Protein AF-A0A480AD46-F1 (afdb_monomer_lite)

Foldseek 3Di:
DPDVVVVVVVPPDVVVVVVVVVVVVVVVVVVVVVVCCVQQPQDDDDDDDDPLVVQLSVLVSVLVSVLVVLVVCCVVVVDPPVVSVVVNVVSVVVSVVSCVVSVPD

Secondary structure (DSSP, 8-state):
--SHHHHHHTT--HHHHHHHHHHHHHHHHHHHHHHHHHHSPPPPP-S---HHHHHHHHHHHHHHHHHHHHHHHHHTTSS-HHHHHHHHHHHHHHHHHHHHHTT--

Structure (mmCIF, N/CA/C/O backbone):
data_AF-A0A480AD46-F1
#
_entry.id   AF-A0A480AD46-F1
#
loop_
_atom_site.group_PDB
_atom_site.id
_atom_site.type_symbol
_atom_site.label_atom_id
_atom_site.label_alt_id
_atom_site.label_comp_id
_atom_site.label_asym_id
_atom_site.label_entity_id
_atom_site.label_seq_id
_atom_site.pdbx_PDB_ins_code
_atom_site.Cartn_x
_atom_site.Cartn_y
_atom_site.Cartn_z
_atom_site.occupancy
_atom_site.B_iso_or_equiv
_atom_site.auth_seq_id
_atom_site.auth_comp_id
_atom_site.auth_asym_id
_atom_site.auth_atom_id
_atom_site.pdbx_PDB_model_num
ATOM 1 N N . MET A 1 1 ? -30.447 -54.993 10.454 1.00 52.81 1 MET A N 1
ATOM 2 C CA . MET A 1 1 ? -30.202 -53.568 10.136 1.00 52.81 1 MET A CA 1
ATOM 3 C C . MET A 1 1 ? -29.270 -52.882 11.157 1.00 52.81 1 MET A C 1
ATOM 5 O O . MET A 1 1 ? -29.550 -51.753 11.525 1.00 52.81 1 MET A O 1
ATOM 9 N N . SER A 1 2 ? -28.161 -53.485 11.639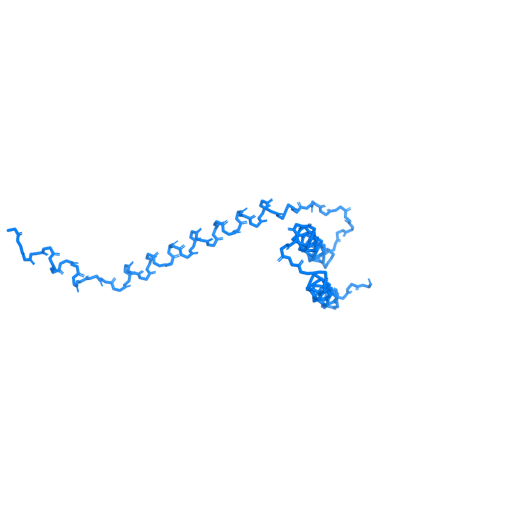 1.00 56.81 2 SER A N 1
ATOM 10 C CA . SER A 1 2 ? -27.334 -52.774 12.652 1.00 56.81 2 SER A CA 1
ATOM 11 C C . SER A 1 2 ? -25.848 -53.152 12.816 1.00 56.81 2 SER A C 1
ATOM 13 O O . SER A 1 2 ? -25.285 -52.862 13.863 1.00 56.81 2 SER A O 1
ATOM 15 N N . SER A 1 3 ? -25.161 -53.762 11.844 1.00 48.50 3 SER A N 1
ATOM 16 C CA . SER A 1 3 ? -23.716 -54.046 12.036 1.00 48.50 3 SER A CA 1
ATOM 17 C C . SER A 1 3 ? -22.820 -53.662 10.854 1.00 48.50 3 SER A C 1
ATOM 19 O O . SER A 1 3 ? -21.683 -53.252 11.062 1.00 48.50 3 SER A O 1
ATOM 21 N N . LEU A 1 4 ? -23.345 -53.648 9.624 1.00 44.50 4 LEU A N 1
ATOM 22 C CA . LEU A 1 4 ? -22.542 -53.327 8.436 1.00 44.50 4 LEU A CA 1
ATOM 23 C C . LEU A 1 4 ? -22.298 -51.822 8.235 1.00 44.50 4 LEU A C 1
ATOM 25 O O . LEU A 1 4 ? -21.228 -51.442 7.774 1.00 44.50 4 LEU A O 1
A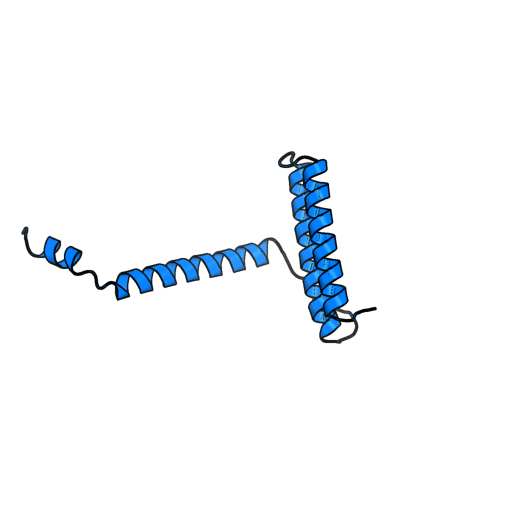TOM 29 N N . TYR A 1 5 ? -23.235 -50.953 8.632 1.00 51.59 5 TYR A N 1
ATOM 30 C CA . TYR A 1 5 ? -23.054 -49.502 8.478 1.00 51.59 5 TYR A CA 1
ATOM 31 C C . TYR A 1 5 ? -21.979 -48.937 9.409 1.00 51.59 5 TYR A C 1
ATOM 33 O O . TYR A 1 5 ? -21.285 -48.010 9.020 1.00 51.59 5 TYR A O 1
ATOM 41 N N . LEU A 1 6 ? -21.784 -49.514 10.600 1.00 45.12 6 LEU A N 1
ATOM 42 C CA . LEU A 1 6 ? -20.730 -49.057 11.509 1.00 45.12 6 LEU A CA 1
ATOM 43 C C . LEU A 1 6 ? -19.331 -49.455 10.998 1.00 45.12 6 LEU A C 1
ATOM 45 O O . LEU A 1 6 ? -18.400 -48.667 11.119 1.00 45.12 6 LEU A O 1
ATOM 49 N N . TYR A 1 7 ? -19.206 -50.617 10.340 1.00 44.09 7 TYR A N 1
ATOM 50 C CA . TYR A 1 7 ? -17.940 -51.099 9.764 1.00 44.09 7 TYR A CA 1
ATOM 51 C C . TYR A 1 7 ? -17.485 -50.288 8.536 1.00 44.09 7 TYR A C 1
ATOM 53 O O . TYR A 1 7 ? -16.289 -50.127 8.291 1.00 44.09 7 TYR A O 1
ATOM 61 N N . LEU A 1 8 ? -18.435 -49.722 7.779 1.00 43.53 8 LEU A N 1
ATOM 62 C CA . LEU A 1 8 ? -18.129 -48.819 6.662 1.00 43.53 8 LEU A CA 1
ATOM 63 C C . LEU A 1 8 ? -17.571 -47.466 7.134 1.00 43.53 8 LEU A C 1
ATOM 65 O O . LEU A 1 8 ? -16.805 -46.846 6.403 1.00 43.53 8 LEU A O 1
ATOM 69 N N . ILE A 1 9 ? -17.896 -47.030 8.357 1.00 50.91 9 ILE A N 1
ATOM 70 C CA . ILE A 1 9 ? -17.410 -45.756 8.915 1.00 50.91 9 ILE A CA 1
ATOM 71 C C . ILE A 1 9 ? -16.052 -45.947 9.613 1.00 50.91 9 ILE A C 1
ATOM 73 O O . ILE A 1 9 ? -15.241 -45.029 9.632 1.00 50.91 9 ILE A O 1
ATOM 77 N N . THR A 1 10 ? -15.741 -47.145 10.128 1.00 48.72 10 THR A N 1
ATOM 78 C CA . THR A 1 10 ? -14.422 -47.441 10.728 1.00 48.72 10 THR A CA 1
ATOM 79 C C . THR A 1 10 ? -13.324 -47.738 9.703 1.00 48.72 10 THR A C 1
ATOM 81 O O . THR A 1 10 ? -12.162 -47.858 10.079 1.00 48.72 10 THR A O 1
ATOM 84 N N . THR A 1 11 ? -13.678 -47.855 8.420 1.00 48.94 11 THR A N 1
ATOM 85 C CA . THR A 1 11 ? -12.750 -48.164 7.318 1.00 48.94 11 THR A CA 1
ATOM 86 C C . THR A 1 11 ? -12.618 -46.979 6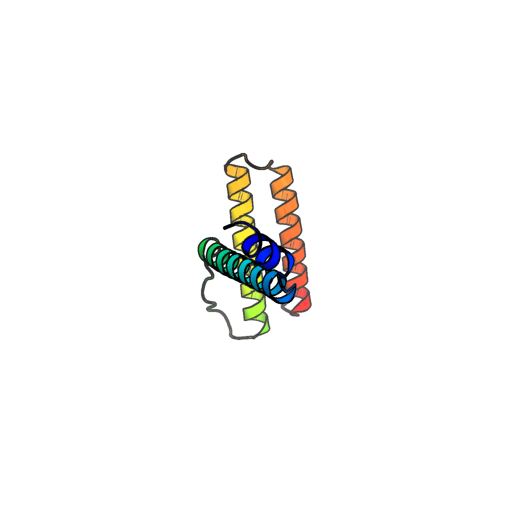.354 1.00 48.94 11 THR A C 1
ATOM 88 O O . THR A 1 11 ? -12.463 -47.160 5.148 1.00 48.94 11 THR A O 1
ATOM 91 N N . THR A 1 12 ? -12.727 -45.743 6.849 1.00 57.41 12 THR A N 1
ATOM 92 C CA . THR A 1 12 ? -12.434 -44.559 6.035 1.00 57.41 12 THR A CA 1
ATOM 93 C C . THR A 1 12 ? -10.949 -44.543 5.708 1.00 57.41 12 THR A C 1
ATOM 95 O O . THR A 1 12 ? -10.116 -44.232 6.558 1.00 57.41 12 THR A O 1
ATOM 98 N N . ASP A 1 13 ? -10.630 -44.913 4.470 1.00 63.75 13 ASP A N 1
ATOM 99 C CA . ASP A 1 13 ? -9.314 -44.748 3.869 1.00 63.75 13 ASP A CA 1
ATOM 100 C C . ASP A 1 13 ? -8.838 -43.310 4.120 1.00 63.75 13 ASP A C 1
ATOM 102 O O . ASP A 1 13 ? -9.474 -42.347 3.679 1.00 63.75 13 ASP A O 1
ATOM 106 N N . ASN A 1 14 ? -7.730 -43.154 4.851 1.00 60.78 14 ASN A N 1
ATOM 107 C CA . ASN A 1 14 ? -7.137 -41.849 5.145 1.00 60.78 14 ASN A CA 1
ATOM 108 C C . ASN A 1 14 ? -6.910 -41.028 3.865 1.00 60.78 14 ASN A C 1
ATOM 110 O O . ASN A 1 14 ? -6.944 -39.803 3.917 1.00 60.78 14 ASN A O 1
ATOM 114 N N . ARG A 1 15 ? -6.759 -41.671 2.697 1.00 63.03 15 ARG A N 1
ATOM 115 C CA . ARG A 1 15 ? -6.678 -40.985 1.399 1.00 63.03 15 ARG A CA 1
ATOM 116 C C . ARG A 1 15 ? -7.956 -40.230 1.029 1.00 63.03 15 ARG A C 1
ATOM 118 O O . ARG A 1 15 ? -7.860 -39.150 0.453 1.00 63.03 15 ARG A O 1
ATOM 125 N N . ILE A 1 16 ? -9.138 -40.743 1.372 1.00 61.94 16 ILE A N 1
ATOM 126 C CA . ILE A 1 16 ? -10.422 -40.066 1.117 1.00 61.94 16 ILE A CA 1
ATOM 127 C C . ILE A 1 16 ? -10.573 -38.843 2.033 1.00 61.94 16 ILE A C 1
ATOM 129 O O . ILE A 1 16 ? -11.045 -37.795 1.603 1.00 61.94 16 ILE A O 1
ATOM 133 N N . LEU A 1 17 ? -10.130 -38.931 3.289 1.00 63.62 17 LEU A N 1
ATOM 134 C CA . LEU A 1 17 ? -10.149 -37.787 4.210 1.00 63.62 17 LEU A CA 1
ATOM 135 C C . LEU A 1 17 ? -9.168 -36.690 3.770 1.00 63.62 17 LEU A C 1
ATOM 137 O O . LEU A 1 17 ? -9.547 -35.521 3.721 1.00 63.62 17 LEU A O 1
ATOM 141 N N . ILE A 1 18 ? -7.950 -37.072 3.371 1.00 67.88 18 ILE A N 1
ATOM 142 C CA . ILE A 1 18 ? -6.923 -36.140 2.881 1.00 67.88 18 ILE A CA 1
ATOM 143 C C . ILE A 1 18 ? -7.377 -35.456 1.584 1.00 67.88 18 ILE A C 1
ATOM 145 O O . ILE A 1 18 ? -7.271 -34.240 1.463 1.00 67.88 18 ILE A O 1
ATOM 149 N N . THR A 1 19 ? -7.940 -36.200 0.628 1.00 72.94 19 THR A N 1
ATOM 150 C CA . THR A 1 19 ? -8.430 -35.617 -0.636 1.00 72.94 19 THR A CA 1
ATOM 151 C C . THR A 1 19 ? -9.593 -34.654 -0.423 1.00 72.94 19 THR A C 1
ATOM 153 O O . THR A 1 19 ? -9.594 -33.581 -1.022 1.00 72.94 19 THR A O 1
ATOM 156 N N . ASN A 1 20 ? -10.541 -34.971 0.465 1.00 74.81 20 ASN A N 1
ATOM 157 C CA . ASN A 1 20 ? -11.610 -34.037 0.823 1.00 74.81 20 ASN A CA 1
ATOM 158 C C . ASN A 1 20 ? -11.062 -32.772 1.500 1.00 74.81 20 ASN A C 1
ATOM 160 O O . ASN A 1 20 ? -11.487 -31.676 1.147 1.00 74.81 20 ASN A O 1
ATOM 164 N N . GLN A 1 21 ? -10.078 -32.896 2.400 1.00 71.94 21 GLN A N 1
ATOM 165 C CA . GLN A 1 21 ? -9.413 -31.731 2.995 1.00 71.94 21 GLN A CA 1
ATOM 166 C C . GLN A 1 21 ? -8.703 -30.869 1.945 1.00 71.94 21 GLN A C 1
ATOM 168 O O . GLN A 1 21 ? -8.836 -29.648 1.974 1.00 71.94 21 GLN A O 1
ATOM 173 N N . GLU A 1 22 ? -7.989 -31.466 0.988 1.00 77.19 22 GLU A N 1
ATOM 174 C CA . GLU A 1 22 ? -7.362 -30.702 -0.094 1.00 77.19 22 GLU A CA 1
ATOM 175 C C . GLU A 1 22 ? -8.381 -30.031 -1.022 1.00 77.19 22 GLU A C 1
ATOM 177 O O . GLU A 1 22 ? -8.130 -28.930 -1.507 1.00 77.19 22 GLU A O 1
ATOM 182 N N . ILE A 1 23 ? -9.518 -30.677 -1.294 1.00 79.62 23 ILE A N 1
ATOM 183 C CA . ILE A 1 23 ? -10.606 -30.084 -2.084 1.00 79.62 23 ILE A CA 1
ATOM 184 C C . ILE A 1 23 ? -11.195 -28.880 -1.345 1.00 79.62 23 ILE A C 1
ATOM 186 O O . ILE A 1 23 ? -11.353 -27.827 -1.957 1.00 79.62 23 ILE A O 1
ATOM 190 N N . THR A 1 24 ? -11.450 -28.992 -0.039 1.00 84.94 24 THR A N 1
ATOM 191 C CA . THR A 1 24 ? -11.929 -27.868 0.779 1.00 84.94 24 THR A CA 1
ATOM 192 C C . THR A 1 24 ? -10.918 -26.721 0.810 1.00 84.94 24 THR A C 1
ATOM 194 O O . THR A 1 24 ? -11.301 -25.579 0.578 1.00 84.94 24 THR A O 1
ATOM 197 N N . MET A 1 25 ? -9.626 -27.010 1.009 1.00 81.94 25 MET A N 1
ATOM 198 C CA . MET A 1 25 ? -8.574 -25.983 0.982 1.00 81.94 25 MET A CA 1
ATOM 199 C C . MET A 1 25 ? -8.451 -25.308 -0.390 1.00 81.94 25 MET A C 1
ATOM 201 O O . MET A 1 25 ? -8.235 -24.100 -0.456 1.00 81.94 25 MET A O 1
ATOM 205 N N . ARG A 1 26 ? -8.611 -26.059 -1.490 1.00 85.38 26 ARG A N 1
ATOM 206 C CA . ARG A 1 26 ? -8.650 -25.493 -2.849 1.00 85.38 26 ARG A CA 1
ATOM 207 C C . ARG A 1 26 ? -9.853 -24.571 -3.041 1.00 85.38 26 ARG A C 1
ATOM 209 O O . ARG A 1 26 ? -9.669 -23.445 -3.478 1.00 85.38 26 ARG A O 1
ATOM 216 N N . GLN A 1 27 ? -11.050 -24.996 -2.639 1.00 81.38 27 GLN A N 1
ATOM 217 C CA . GLN A 1 27 ? -12.254 -24.163 -2.732 1.00 81.38 27 GLN A CA 1
ATOM 218 C C . GLN A 1 27 ? -12.151 -22.879 -1.900 1.00 81.38 27 GLN A C 1
ATOM 220 O O . GLN A 1 27 ? -12.579 -21.820 -2.351 1.00 81.38 27 GLN A O 1
ATOM 225 N N . GLU A 1 28 ? -11.573 -22.952 -0.699 1.00 86.12 28 GLU A N 1
ATOM 226 C CA . GLU A 1 28 ? -11.321 -21.771 0.130 1.00 86.12 28 GLU A CA 1
ATOM 227 C C . GLU A 1 28 ? -10.294 -20.840 -0.527 1.00 86.12 28 GLU A C 1
ATOM 229 O O . GLU A 1 28 ? -10.528 -19.640 -0.613 1.00 86.12 28 GLU A O 1
ATOM 234 N N . SER A 1 29 ? -9.200 -21.386 -1.062 1.00 87.00 29 SER A N 1
ATOM 235 C CA . SER A 1 29 ? -8.204 -20.643 -1.847 1.00 87.00 29 SER A CA 1
ATOM 236 C C . SER A 1 29 ? -8.835 -19.897 -3.025 1.00 87.00 29 SER A C 1
ATOM 238 O O . SER A 1 29 ? -8.586 -18.705 -3.203 1.00 87.00 29 SER A O 1
ATOM 240 N N . ASP A 1 30 ? -9.661 -20.587 -3.810 1.00 85.88 30 ASP A N 1
ATOM 241 C CA . ASP A 1 30 ? -10.304 -20.022 -4.996 1.00 85.88 30 ASP A CA 1
ATOM 242 C C . ASP A 1 30 ? -11.264 -18.893 -4.601 1.00 85.88 30 ASP A C 1
ATOM 244 O O . ASP A 1 30 ? -11.194 -17.793 -5.151 1.00 85.88 30 ASP A O 1
ATOM 248 N N . LEU A 1 31 ? -12.077 -19.113 -3.563 1.00 85.19 31 LEU A N 1
ATOM 249 C CA . LEU A 1 31 ? -12.962 -18.088 -3.012 1.00 85.19 31 LEU A CA 1
ATOM 250 C C . LEU A 1 31 ? -12.179 -16.873 -2.493 1.00 85.19 31 LEU A C 1
ATOM 252 O O . LEU A 1 31 ? -12.569 -15.730 -2.728 1.00 85.19 31 LEU A O 1
ATOM 256 N N . LEU A 1 32 ? -11.069 -17.097 -1.788 1.00 79.94 32 LEU A N 1
ATOM 257 C CA . LEU A 1 32 ? -10.214 -16.016 -1.300 1.00 79.94 32 LEU A CA 1
ATOM 258 C C . LEU A 1 32 ? -9.590 -15.232 -2.460 1.00 79.94 32 LEU A C 1
ATOM 260 O O . LEU A 1 32 ? -9.481 -14.010 -2.365 1.00 79.94 32 LEU A O 1
ATOM 264 N N . SER A 1 33 ? -9.228 -15.900 -3.560 1.00 81.38 33 SER A N 1
ATOM 265 C CA . SER A 1 33 ? -8.756 -15.239 -4.779 1.00 81.38 33 SER A CA 1
ATOM 266 C C . SER A 1 33 ? -9.840 -14.353 -5.392 1.00 81.38 33 SER A C 1
ATOM 268 O O . SER A 1 33 ? -9.574 -13.189 -5.684 1.00 81.38 33 SER A O 1
ATOM 270 N N . GLU A 1 34 ? -11.068 -14.858 -5.530 1.00 84.38 34 GLU A N 1
ATOM 271 C CA . GLU A 1 34 ? -12.196 -14.089 -6.072 1.00 84.38 34 GLU A CA 1
ATOM 272 C C . GLU A 1 34 ? -12.527 -12.864 -5.212 1.00 84.38 34 GLU A C 1
ATOM 274 O O . GLU A 1 34 ? -12.726 -11.763 -5.729 1.00 84.38 34 GLU A O 1
ATOM 279 N N . ILE A 1 35 ? -12.542 -13.029 -3.887 1.00 82.69 35 ILE A N 1
ATOM 280 C CA . ILE A 1 35 ? -12.776 -11.927 -2.950 1.00 82.69 35 ILE A CA 1
ATOM 281 C C . ILE A 1 35 ? -11.659 -10.890 -3.060 1.00 82.69 35 ILE A C 1
ATOM 283 O O . ILE A 1 35 ? -11.939 -9.691 -3.082 1.00 82.69 35 ILE A O 1
ATOM 287 N N . CYS A 1 36 ? -10.403 -11.328 -3.141 1.00 77.56 36 CYS A N 1
ATOM 288 C CA . CYS A 1 36 ? -9.276 -10.428 -3.344 1.00 77.56 36 CYS A CA 1
ATOM 289 C C . CYS A 1 36 ? -9.428 -9.643 -4.647 1.00 77.56 36 CYS A C 1
ATOM 291 O O . CYS A 1 36 ? -9.333 -8.423 -4.614 1.00 77.56 36 CYS A O 1
ATOM 293 N N . ASP A 1 37 ? -9.721 -10.296 -5.769 1.00 80.69 37 ASP A N 1
ATOM 294 C CA . ASP A 1 37 ? -9.871 -9.610 -7.055 1.00 80.69 37 ASP A CA 1
ATO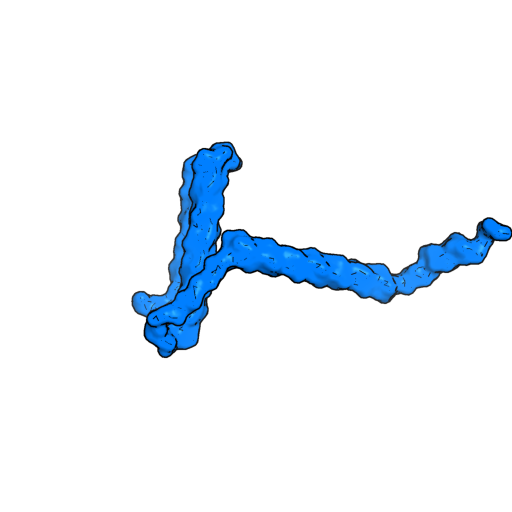M 295 C C . ASP A 1 37 ? -11.061 -8.634 -7.066 1.00 80.69 37 ASP A C 1
ATOM 297 O O . ASP A 1 37 ? -10.975 -7.562 -7.669 1.00 80.69 37 ASP A O 1
ATOM 301 N N . PHE A 1 38 ? -12.140 -8.947 -6.340 1.00 82.06 38 PHE A N 1
ATOM 302 C CA . PHE A 1 38 ? -13.277 -8.043 -6.153 1.00 82.06 38 PHE A CA 1
ATOM 303 C C . PHE A 1 38 ? -12.934 -6.820 -5.289 1.00 82.06 38 PHE A C 1
ATOM 305 O O . PHE A 1 38 ? -13.261 -5.688 -5.648 1.00 82.06 38 PHE A O 1
ATOM 312 N N . LEU A 1 39 ? -12.285 -7.030 -4.141 1.00 76.12 39 LEU A N 1
ATOM 313 C CA . LEU A 1 39 ? -11.941 -5.956 -3.202 1.00 76.12 39 LEU A CA 1
ATOM 314 C C . LEU A 1 39 ? -10.768 -5.099 -3.693 1.00 76.12 39 LEU A C 1
ATOM 316 O O . LEU A 1 39 ? -10.633 -3.941 -3.291 1.00 76.12 39 LEU A O 1
ATOM 320 N N . TYR A 1 40 ? -9.929 -5.661 -4.559 1.00 79.50 40 TYR A N 1
ATOM 321 C CA . TYR A 1 40 ? -8.673 -5.085 -5.014 1.00 79.50 40 TYR A CA 1
ATOM 322 C C . TYR A 1 40 ? -8.598 -5.053 -6.548 1.00 79.50 40 TYR A C 1
ATOM 324 O O . TYR A 1 40 ? -7.727 -5.698 -7.147 1.00 79.50 40 TYR A O 1
ATOM 332 N N . PRO A 1 41 ? -9.459 -4.254 -7.211 1.00 83.00 41 PRO A N 1
ATOM 333 C CA . PRO A 1 41 ? -9.448 -4.148 -8.662 1.00 83.00 41 PRO A CA 1
ATOM 334 C C . PRO A 1 41 ? -8.100 -3.605 -9.144 1.00 83.00 41 PRO A C 1
ATOM 336 O O . PRO A 1 41 ? -7.645 -2.544 -8.703 1.00 83.00 41 PRO A O 1
ATOM 339 N N . ARG A 1 42 ? -7.454 -4.347 -10.047 1.00 83.38 42 ARG A N 1
ATOM 340 C CA . ARG A 1 42 ? -6.164 -3.973 -10.636 1.00 83.38 42 ARG A CA 1
ATOM 341 C C . ARG A 1 42 ? -6.390 -3.189 -11.918 1.00 83.38 42 ARG A C 1
ATOM 343 O O . ARG A 1 42 ? -7.131 -3.613 -12.802 1.00 83.38 42 ARG A O 1
ATOM 350 N N . SER A 1 43 ? -5.711 -2.059 -12.033 1.00 88.12 43 SER A N 1
ATOM 351 C CA . SER A 1 43 ? -5.722 -1.241 -13.241 1.00 88.12 43 SER A CA 1
ATOM 352 C C . SER A 1 43 ? -4.664 -1.734 -14.220 1.00 88.12 43 SER A C 1
ATOM 354 O O . SER A 1 43 ? -3.553 -2.100 -13.826 1.00 88.12 43 SER A O 1
ATOM 356 N N . SER A 1 44 ? -4.972 -1.689 -15.515 1.00 91.75 44 SER A N 1
ATOM 357 C CA . SER A 1 44 ? -3.971 -1.939 -16.553 1.00 91.75 44 SER A CA 1
ATOM 358 C C . SER A 1 44 ? -2.807 -0.950 -16.438 1.00 91.75 44 SER A C 1
ATOM 360 O O . SER A 1 44 ? -2.992 0.221 -16.100 1.00 91.75 44 SER A O 1
ATOM 362 N N . TYR A 1 45 ? -1.596 -1.427 -16.721 1.00 93.44 45 TYR A N 1
ATOM 363 C CA . TYR A 1 45 ? -0.401 -0.592 -16.748 1.00 93.44 45 TYR A CA 1
ATOM 364 C C . TYR A 1 45 ? -0.230 0.050 -18.127 1.00 93.44 45 TYR A C 1
ATOM 366 O O . TYR A 1 45 ? -0.189 -0.653 -19.133 1.00 93.44 45 TYR A O 1
ATOM 374 N N . TYR A 1 46 ? -0.092 1.376 -18.159 1.00 92.44 46 TYR A N 1
ATOM 375 C CA . TYR A 1 46 ? 0.047 2.165 -19.392 1.00 92.44 46 TYR A CA 1
ATOM 376 C C . TYR A 1 46 ? 1.417 2.851 -19.526 1.00 92.44 46 TYR A C 1
ATOM 378 O O . TYR A 1 46 ? 1.594 3.724 -20.373 1.00 92.44 46 TYR A O 1
ATOM 386 N N . GLY A 1 47 ? 2.377 2.510 -18.662 1.00 91.81 47 GLY A N 1
ATOM 387 C CA . GLY A 1 47 ? 3.726 3.073 -18.711 1.00 91.81 47 GLY A CA 1
ATOM 388 C C . GLY A 1 47 ? 4.646 2.341 -19.689 1.00 91.81 47 GLY A C 1
ATOM 389 O O . GLY A 1 47 ? 4.232 1.454 -20.437 1.00 91.81 47 GLY A O 1
ATOM 390 N N . GLN A 1 48 ? 5.927 2.707 -19.670 1.00 92.62 48 GLN A N 1
ATOM 391 C CA . GLN A 1 48 ? 6.940 2.059 -20.500 1.00 92.62 48 GLN A CA 1
ATOM 392 C C . GLN A 1 48 ? 7.030 0.563 -20.181 1.00 92.62 48 GLN A C 1
ATOM 394 O O . GLN A 1 48 ? 7.208 0.176 -19.028 1.00 92.62 48 GLN A O 1
ATOM 399 N N . PHE A 1 49 ? 6.982 -0.283 -21.210 1.00 92.69 49 PHE A N 1
ATOM 400 C CA . PHE A 1 49 ? 7.138 -1.718 -21.019 1.00 92.69 49 PHE A CA 1
ATOM 401 C C . PHE A 1 49 ? 8.571 -2.063 -20.595 1.00 92.69 49 PHE A C 1
ATOM 403 O O . PHE A 1 49 ? 9.509 -1.980 -21.390 1.00 92.69 49 PHE A O 1
ATOM 410 N N . LYS A 1 50 ? 8.710 -2.470 -19.332 1.00 95.00 50 LYS A N 1
ATOM 411 C CA . LYS A 1 50 ? 9.850 -3.197 -18.772 1.00 95.00 50 LYS A CA 1
ATOM 412 C C . LYS A 1 50 ? 9.315 -4.211 -17.755 1.00 95.00 50 LYS A C 1
ATOM 414 O O . LYS A 1 50 ? 8.394 -3.851 -17.011 1.00 95.00 50 LYS A O 1
ATOM 419 N N . PRO A 1 51 ? 9.842 -5.446 -17.696 1.00 94.38 51 PRO A N 1
ATOM 420 C CA . PRO A 1 51 ? 9.381 -6.448 -16.734 1.00 94.38 51 PRO A CA 1
ATOM 421 C C . PRO A 1 51 ? 9.385 -5.931 -15.290 1.00 94.38 51 PRO A C 1
ATOM 423 O O . PRO A 1 51 ? 8.402 -6.092 -14.570 1.00 94.38 51 PRO A O 1
ATOM 426 N N . GLU A 1 52 ? 10.438 -5.217 -14.896 1.00 95.81 52 GLU A N 1
ATOM 427 C CA . GLU A 1 52 ? 10.606 -4.660 -13.553 1.00 95.81 52 GLU A CA 1
ATOM 428 C C . GLU A 1 52 ? 9.516 -3.629 -13.252 1.00 95.81 52 GLU A C 1
ATOM 430 O O . GLU A 1 52 ? 8.955 -3.610 -12.158 1.00 95.81 52 GLU A O 1
ATOM 435 N N . TYR A 1 53 ? 9.148 -2.806 -14.239 1.00 95.75 53 TYR A N 1
ATOM 436 C CA . TYR A 1 53 ? 8.104 -1.792 -14.082 1.00 95.75 53 TYR A CA 1
ATOM 437 C C . TYR A 1 53 ? 6.715 -2.409 -13.959 1.00 95.75 53 TYR A C 1
ATOM 439 O O . TYR A 1 53 ? 5.903 -1.912 -13.182 1.00 95.75 53 TYR A O 1
ATOM 447 N N . LEU A 1 54 ? 6.441 -3.505 -14.671 1.00 94.69 54 LEU A N 1
ATOM 448 C CA . LEU A 1 54 ? 5.182 -4.239 -14.532 1.00 94.69 54 LEU A CA 1
ATOM 449 C C . LEU A 1 54 ? 5.049 -4.860 -13.142 1.00 94.69 54 LEU A C 1
ATOM 451 O O . LEU A 1 54 ? 4.014 -4.701 -12.492 1.00 94.69 54 LEU A O 1
ATOM 455 N N . VAL A 1 55 ? 6.111 -5.518 -12.669 1.00 94.94 55 VAL A N 1
ATOM 456 C CA . VAL A 1 55 ? 6.144 -6.123 -11.332 1.00 94.94 55 VAL A CA 1
ATOM 457 C C . VAL A 1 55 ? 6.041 -5.042 -10.256 1.00 94.94 55 VAL A C 1
ATOM 459 O O . VAL A 1 55 ? 5.267 -5.172 -9.309 1.00 94.94 55 VAL A O 1
ATOM 462 N N . PHE A 1 56 ? 6.761 -3.931 -10.402 1.00 96.06 56 PHE A N 1
ATOM 463 C CA . PHE A 1 56 ? 6.673 -2.824 -9.456 1.00 96.06 56 PHE A CA 1
ATOM 464 C C . PHE A 1 56 ? 5.305 -2.150 -9.466 1.00 96.06 56 PHE A C 1
ATOM 466 O O . PHE A 1 56 ? 4.787 -1.828 -8.401 1.00 96.06 56 PHE A O 1
ATOM 473 N N . ASN A 1 57 ? 4.683 -1.990 -10.634 1.00 95.69 57 ASN A N 1
ATOM 474 C CA . ASN A 1 57 ? 3.314 -1.506 -10.727 1.00 95.69 57 ASN A CA 1
ATOM 475 C C . ASN A 1 57 ? 2.342 -2.426 -9.971 1.00 95.69 57 ASN A C 1
ATOM 477 O O . ASN A 1 57 ? 1.488 -1.917 -9.254 1.00 95.69 57 ASN A O 1
ATOM 481 N N . ALA A 1 58 ? 2.487 -3.752 -10.063 1.00 93.88 58 ALA A N 1
ATOM 482 C CA . ALA A 1 58 ? 1.660 -4.674 -9.282 1.00 93.88 58 ALA A CA 1
ATOM 483 C C . ALA A 1 58 ? 1.837 -4.456 -7.765 1.00 93.88 58 ALA A C 1
ATOM 485 O O . ALA A 1 58 ? 0.847 -4.289 -7.054 1.00 93.88 58 ALA A O 1
ATOM 486 N N . ASN A 1 59 ? 3.084 -4.340 -7.289 1.00 95.44 59 ASN A N 1
ATOM 487 C CA . ASN A 1 59 ? 3.383 -4.025 -5.883 1.00 95.44 59 ASN A CA 1
ATOM 488 C C . ASN A 1 59 ? 2.809 -2.663 -5.449 1.00 95.44 59 ASN A C 1
ATOM 490 O O . ASN A 1 59 ? 2.323 -2.506 -4.329 1.00 95.44 59 ASN A O 1
ATOM 494 N N . LEU A 1 60 ? 2.867 -1.660 -6.329 1.00 95.88 60 LEU A N 1
ATOM 495 C CA . LEU A 1 60 ? 2.344 -0.322 -6.066 1.00 95.88 60 LEU A CA 1
ATOM 496 C C . LEU A 1 60 ? 0.813 -0.318 -5.979 1.00 95.88 60 LEU A C 1
ATOM 498 O O . LEU A 1 60 ? 0.255 0.368 -5.122 1.00 95.88 60 LEU A O 1
ATOM 502 N N . GLN A 1 61 ? 0.140 -1.085 -6.837 1.00 95.12 61 GLN A N 1
ATOM 503 C CA . GLN A 1 61 ? -1.313 -1.236 -6.795 1.00 95.12 61 GLN A CA 1
ATOM 504 C C . GLN A 1 61 ? -1.761 -1.944 -5.514 1.00 95.12 61 GLN A C 1
ATOM 506 O O . GLN A 1 61 ? -2.648 -1.426 -4.837 1.00 95.12 61 GLN A O 1
ATOM 511 N N . GLU A 1 62 ? -1.091 -3.033 -5.116 1.00 93.75 62 GLU A N 1
ATOM 512 C CA . GLU A 1 62 ? -1.368 -3.704 -3.838 1.00 93.75 62 GLU A CA 1
ATOM 513 C C . GLU A 1 62 ? -1.174 -2.742 -2.653 1.00 93.75 62 GLU A C 1
ATOM 515 O O . GLU A 1 62 ? -2.033 -2.633 -1.774 1.00 93.75 62 GLU A O 1
ATOM 520 N N . PHE A 1 63 ? -0.070 -1.986 -2.642 1.00 96.38 63 PHE A N 1
ATOM 521 C CA . PHE A 1 63 ? 0.182 -0.972 -1.619 1.00 96.38 63 PHE A CA 1
ATOM 522 C C . PHE A 1 63 ? -0.965 0.044 -1.537 1.00 96.38 63 PHE A C 1
ATOM 524 O O . PHE A 1 63 ? -1.500 0.279 -0.452 1.00 96.38 63 PHE A O 1
ATOM 531 N N . ALA A 1 64 ? -1.363 0.630 -2.669 1.00 96.00 64 ALA A N 1
ATOM 532 C CA . ALA A 1 64 ? -2.406 1.652 -2.719 1.00 96.00 64 ALA A CA 1
ATOM 533 C C . ALA A 1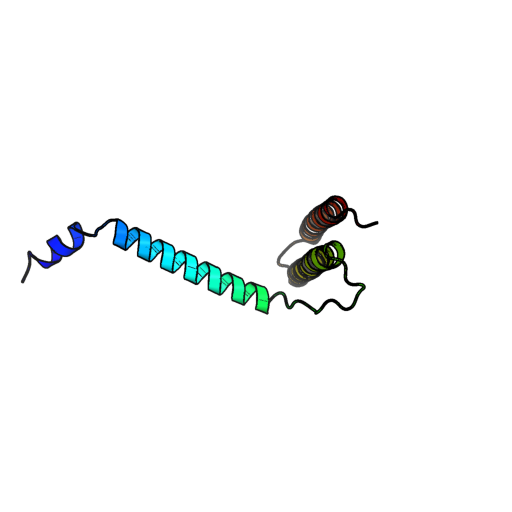 64 ? -3.752 1.122 -2.203 1.00 96.00 64 ALA A C 1
ATOM 535 O O . ALA A 1 64 ? -4.430 1.780 -1.412 1.00 96.00 64 ALA A O 1
ATOM 536 N N . GLN A 1 65 ? -4.105 -0.094 -2.606 1.00 93.94 65 GLN A N 1
ATOM 537 C CA . GLN A 1 65 ? -5.322 -0.778 -2.190 1.00 93.94 65 GLN A CA 1
ATOM 538 C C . GLN A 1 65 ? -5.345 -1.055 -0.682 1.00 93.94 65 GLN A C 1
ATOM 540 O O . GLN A 1 65 ? -6.309 -0.711 0.004 1.00 93.94 65 GLN A O 1
ATOM 545 N N . ARG A 1 66 ? -4.260 -1.611 -0.132 1.00 94.88 66 ARG A N 1
ATOM 546 C CA . ARG A 1 6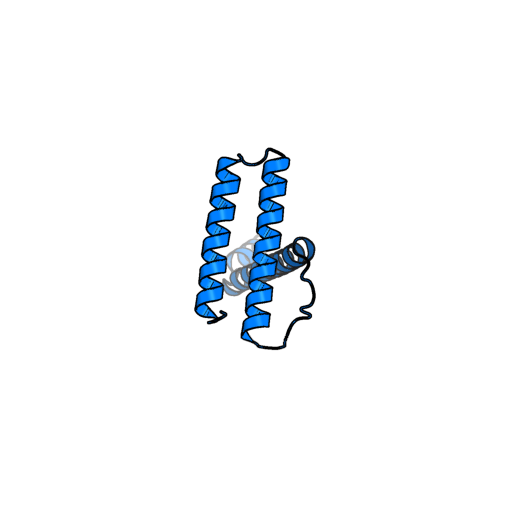6 ? -4.164 -1.910 1.305 1.00 94.88 66 ARG A CA 1
ATOM 547 C C . ARG A 1 66 ? -4.158 -0.641 2.153 1.00 94.88 66 ARG A C 1
ATOM 549 O O . ARG A 1 66 ? -4.802 -0.612 3.199 1.00 94.88 66 ARG A O 1
ATOM 556 N N . VAL A 1 67 ? -3.496 0.425 1.694 1.00 96.81 67 VAL A N 1
ATOM 557 C CA . VAL A 1 67 ? -3.567 1.747 2.338 1.00 96.81 67 VAL A CA 1
ATOM 558 C C . VAL A 1 67 ? -5.005 2.260 2.356 1.00 96.81 67 VAL A C 1
ATOM 560 O O . VAL A 1 67 ? -5.472 2.690 3.408 1.00 96.81 67 VAL A O 1
ATOM 563 N N . ASN A 1 68 ? -5.729 2.174 1.236 1.00 95.38 68 ASN A N 1
ATOM 564 C CA . ASN A 1 68 ? -7.129 2.591 1.172 1.00 95.38 68 ASN A CA 1
ATOM 565 C C . ASN A 1 68 ? -7.999 1.812 2.173 1.00 95.38 68 ASN A C 1
ATOM 567 O O . ASN A 1 68 ? -8.746 2.420 2.938 1.00 95.38 68 ASN A O 1
ATOM 571 N N . TYR A 1 69 ? -7.832 0.489 2.244 1.00 94.31 69 TYR A N 1
ATOM 572 C CA . TYR A 1 69 ? -8.546 -0.352 3.203 1.00 94.31 69 TYR A CA 1
ATOM 573 C C . TYR A 1 69 ? -8.267 0.051 4.659 1.00 94.31 69 TYR A C 1
ATOM 575 O O . TYR A 1 69 ? -9.201 0.229 5.441 1.00 94.31 69 TYR A O 1
ATOM 583 N N . ILE A 1 70 ? -6.999 0.275 5.018 1.00 96.94 70 ILE A N 1
ATOM 584 C CA . ILE A 1 70 ? -6.609 0.735 6.360 1.00 96.94 70 ILE A CA 1
ATOM 585 C C . ILE A 1 70 ? -7.247 2.093 6.679 1.00 96.94 70 ILE A C 1
ATOM 587 O O . ILE A 1 70 ? -7.807 2.272 7.762 1.00 96.94 70 ILE A O 1
ATOM 591 N N . CYS A 1 71 ? -7.209 3.040 5.740 1.00 97.69 71 CYS A N 1
ATOM 592 C CA . CYS A 1 71 ? -7.844 4.346 5.907 1.00 97.69 71 CYS A CA 1
ATOM 593 C C . CYS A 1 71 ? -9.360 4.219 6.109 1.00 97.69 71 CYS A C 1
ATOM 595 O O . CYS A 1 71 ? -9.915 4.890 6.979 1.00 97.69 71 CYS A O 1
ATOM 597 N N . ASN A 1 72 ? -10.029 3.329 5.374 1.00 96.81 72 ASN A N 1
ATOM 598 C CA . ASN A 1 72 ? -11.464 3.087 5.530 1.00 96.81 72 ASN A CA 1
ATOM 599 C C . ASN A 1 72 ? -11.789 2.455 6.890 1.00 96.81 72 ASN A C 1
ATOM 601 O O . ASN A 1 72 ? -12.744 2.871 7.545 1.00 96.81 72 ASN A O 1
ATOM 605 N N . LEU A 1 73 ? -10.974 1.504 7.363 1.00 97.56 73 LEU A N 1
ATOM 606 C CA . LEU A 1 73 ? -11.118 0.928 8.704 1.00 97.56 73 LEU A CA 1
ATOM 607 C C . LEU A 1 73 ? -10.956 1.986 9.797 1.00 97.56 73 LEU A C 1
ATOM 609 O O . LEU A 1 73 ? -11.730 2.009 10.755 1.00 97.56 73 LEU A O 1
ATOM 613 N N . GLN A 1 74 ? -9.964 2.863 9.656 1.00 98.50 74 GLN A N 1
ATOM 614 C CA . GLN A 1 74 ? -9.728 3.951 10.599 1.00 98.50 74 GLN A CA 1
ATOM 615 C C . GLN A 1 74 ? -10.876 4.966 10.576 1.00 98.50 74 GLN A C 1
ATOM 617 O O . GLN A 1 74 ? -11.379 5.339 11.635 1.00 98.50 74 GLN A O 1
ATOM 622 N N . THR A 1 75 ? -11.335 5.357 9.386 1.00 97.88 75 THR A N 1
ATOM 623 C CA . THR A 1 75 ? -12.478 6.265 9.195 1.00 97.88 75 THR A CA 1
ATOM 624 C C . THR A 1 75 ? -13.754 5.684 9.805 1.00 97.88 75 THR A C 1
ATOM 626 O O . THR A 1 75 ? -14.508 6.394 10.463 1.00 97.88 75 THR A O 1
ATOM 629 N N . GLY A 1 76 ? -13.968 4.374 9.661 1.00 97.69 76 GLY A N 1
ATOM 630 C CA . GLY A 1 76 ? -15.075 3.643 10.282 1.00 97.69 76 GLY A CA 1
ATOM 631 C C . GLY A 1 76 ? -14.892 3.339 11.775 1.00 97.69 76 GLY A C 1
ATOM 632 O O . GLY A 1 76 ? -15.699 2.600 12.340 1.00 97.69 76 GLY A O 1
ATOM 633 N N . GLY A 1 77 ? -13.826 3.840 12.411 1.00 97.75 77 GLY A N 1
ATOM 634 C CA . GLY A 1 77 ? -13.552 3.666 13.839 1.00 97.75 77 GLY A CA 1
ATOM 635 C C . GLY A 1 77 ? -13.160 2.245 14.259 1.00 97.75 77 GLY A C 1
ATOM 636 O O . GLY A 1 77 ? -13.179 1.936 15.447 1.00 97.75 77 GLY A O 1
ATOM 637 N N . LYS A 1 78 ? -12.822 1.359 13.311 1.00 98.38 78 LYS A N 1
ATOM 638 C CA . LYS A 1 78 ? -12.449 -0.043 13.583 1.00 98.38 78 LYS A CA 1
ATOM 639 C C . LYS A 1 78 ? -11.026 -0.185 14.113 1.00 98.38 78 LYS A C 1
ATOM 641 O O . LYS A 1 78 ? -10.740 -1.127 14.844 1.00 98.38 78 LYS A O 1
ATOM 646 N N . ILE A 1 79 ? -10.149 0.745 13.746 1.00 98.50 79 ILE A N 1
ATOM 647 C CA . ILE A 1 79 ? -8.768 0.827 14.227 1.00 98.50 79 ILE A CA 1
ATOM 648 C C . ILE A 1 79 ? -8.443 2.267 14.627 1.00 98.50 79 ILE A C 1
ATOM 650 O O . ILE A 1 79 ? -9.036 3.216 14.111 1.00 98.50 79 ILE A O 1
ATOM 654 N N . SER A 1 80 ? -7.491 2.440 15.544 1.00 98.69 80 SER A N 1
ATOM 655 C CA . SER A 1 80 ? -7.048 3.771 15.961 1.00 98.69 80 SER A CA 1
ATOM 656 C C . SER A 1 80 ? -6.184 4.443 14.883 1.00 98.69 80 SER A C 1
ATOM 658 O O . SER A 1 80 ? -5.550 3.753 14.078 1.00 98.69 80 SER A O 1
ATOM 660 N N . PRO A 1 81 ? -6.075 5.785 14.884 1.00 98.50 81 PRO A N 1
ATOM 661 C CA . PRO A 1 81 ? -5.151 6.497 14.001 1.00 98.50 81 PRO A CA 1
ATOM 662 C C . PRO A 1 81 ? -3.695 6.025 14.137 1.00 98.50 81 PRO A C 1
ATOM 664 O O . PRO A 1 81 ? -2.974 5.917 13.147 1.00 98.50 81 PRO A O 1
ATOM 667 N N . GLN A 1 82 ? -3.259 5.706 15.359 1.00 98.62 82 GLN A N 1
ATOM 668 C CA . GLN A 1 82 ? -1.903 5.226 15.631 1.00 98.62 82 GLN A CA 1
ATOM 669 C C . GLN A 1 82 ? -1.667 3.841 15.027 1.00 98.62 82 GLN A C 1
ATOM 671 O O . GLN A 1 82 ? -0.586 3.577 14.501 1.00 98.62 82 GLN A O 1
ATOM 676 N N . GLU A 1 83 ? -2.668 2.964 15.099 1.00 98.50 83 GLU A N 1
ATOM 677 C CA . GLU A 1 83 ? -2.596 1.632 14.506 1.00 98.50 83 GLU A CA 1
ATOM 678 C C . GLU A 1 83 ? -2.578 1.713 12.976 1.00 98.50 83 GLU A C 1
ATOM 680 O O . GLU A 1 83 ? -1.697 1.137 12.338 1.00 98.50 83 GLU A O 1
ATOM 685 N N . ALA A 1 84 ? -3.453 2.533 12.389 1.00 98.56 84 ALA A N 1
ATOM 686 C CA . ALA A 1 84 ? -3.457 2.803 10.954 1.00 98.56 84 ALA A CA 1
ATOM 687 C C . ALA A 1 84 ? -2.090 3.310 10.460 1.00 98.56 84 ALA A C 1
ATOM 689 O O . ALA A 1 84 ? -1.535 2.778 9.496 1.00 98.56 84 ALA A O 1
ATOM 690 N N . TYR A 1 85 ? -1.495 4.279 11.166 1.00 98.62 85 TYR A N 1
ATOM 691 C CA . TYR A 1 85 ? -0.169 4.808 10.843 1.00 98.62 85 TYR A CA 1
ATOM 692 C C . TYR A 1 85 ? 0.916 3.722 10.866 1.00 98.62 85 TYR A C 1
ATOM 694 O O . TYR A 1 85 ? 1.723 3.629 9.938 1.00 98.62 85 TYR A O 1
ATOM 702 N N . LYS A 1 86 ? 0.937 2.871 11.901 1.00 98.75 86 LYS A N 1
ATOM 703 C CA . LYS A 1 86 ? 1.912 1.774 12.006 1.00 98.75 86 LYS A CA 1
ATOM 704 C C . LYS A 1 86 ? 1.779 0.785 10.851 1.00 98.75 86 LYS A C 1
ATOM 706 O O . LYS A 1 86 ? 2.798 0.392 10.278 1.00 98.75 86 LYS A O 1
ATOM 711 N N . GLN A 1 87 ? 0.552 0.412 10.492 1.00 98.56 87 GLN A N 1
ATOM 712 C CA . GLN A 1 87 ? 0.302 -0.516 9.392 1.00 98.56 87 GLN A CA 1
ATOM 713 C C . GLN A 1 87 ? 0.722 0.080 8.043 1.00 98.56 87 GLN A C 1
ATOM 715 O O . GLN A 1 87 ? 1.483 -0.556 7.314 1.00 98.56 87 GLN A O 1
ATOM 720 N N . ILE A 1 88 ? 0.344 1.329 7.748 1.00 98.62 88 ILE A N 1
ATOM 721 C CA . ILE A 1 88 ? 0.755 2.030 6.518 1.00 98.62 88 ILE A CA 1
ATOM 722 C C . ILE A 1 88 ? 2.281 2.155 6.442 1.00 98.62 88 ILE A C 1
ATOM 724 O O . ILE A 1 88 ? 2.883 1.908 5.397 1.00 98.62 88 ILE A O 1
ATOM 728 N N . HIS A 1 89 ? 2.940 2.474 7.556 1.00 98.62 89 HIS A N 1
ATOM 729 C CA . HIS A 1 89 ? 4.397 2.554 7.605 1.00 98.62 89 HIS A CA 1
ATOM 730 C C . HIS A 1 89 ? 5.074 1.197 7.342 1.00 98.62 89 HIS A C 1
ATOM 732 O O . HIS A 1 89 ? 6.122 1.145 6.694 1.00 98.62 89 HIS A O 1
ATOM 738 N N . SER A 1 90 ? 4.478 0.093 7.802 1.00 98.56 90 SER A N 1
ATOM 739 C CA . SER A 1 90 ? 4.938 -1.261 7.471 1.00 98.56 90 SER A CA 1
ATOM 740 C C . SER A 1 90 ? 4.812 -1.549 5.971 1.00 98.56 90 SER A C 1
ATOM 742 O O . SER A 1 90 ? 5.788 -1.967 5.345 1.00 98.56 90 SER A O 1
ATOM 744 N N . LEU A 1 91 ? 3.662 -1.229 5.366 1.00 98.38 91 LEU A N 1
ATOM 745 C CA . LEU A 1 91 ? 3.443 -1.375 3.922 1.00 98.38 91 LEU A CA 1
ATOM 746 C C . LEU A 1 91 ? 4.442 -0.547 3.107 1.00 98.38 91 LEU A C 1
ATOM 748 O O . LEU A 1 91 ? 5.006 -1.028 2.128 1.00 98.38 91 LEU A O 1
ATOM 752 N N . TRP A 1 92 ? 4.741 0.676 3.549 1.00 98.56 92 TRP A N 1
ATOM 753 C CA . TRP A 1 92 ? 5.739 1.520 2.896 1.00 98.56 92 TRP A CA 1
ATOM 754 C C . TRP A 1 92 ? 7.140 0.899 2.922 1.00 98.56 92 TRP A C 1
ATOM 756 O O . TRP A 1 92 ? 7.880 0.972 1.942 1.00 98.56 92 TRP A O 1
ATOM 766 N N . LYS A 1 93 ? 7.530 0.257 4.031 1.00 98.44 93 LYS A N 1
ATOM 767 C CA . LYS A 1 93 ? 8.806 -0.471 4.101 1.00 98.44 93 LYS A CA 1
ATOM 768 C C . LYS A 1 93 ? 8.854 -1.630 3.105 1.00 98.44 93 LYS A C 1
ATOM 770 O O . LYS A 1 93 ? 9.882 -1.789 2.452 1.00 98.44 93 LYS A O 1
ATOM 775 N N . GLN A 1 94 ? 7.760 -2.378 2.963 1.00 98.12 94 GLN A N 1
ATOM 776 C CA . GLN A 1 94 ? 7.656 -3.478 1.997 1.00 98.12 94 GLN A CA 1
ATOM 777 C C . GLN A 1 94 ? 7.771 -2.963 0.557 1.00 98.12 94 GLN A C 1
ATOM 779 O O . GLN A 1 94 ? 8.599 -3.459 -0.202 1.00 98.12 94 GLN A O 1
ATOM 784 N N . LEU A 1 95 ? 7.045 -1.895 0.210 1.00 98.00 95 LEU A N 1
ATOM 785 C CA . LEU A 1 95 ? 7.121 -1.286 -1.121 1.00 98.00 95 LEU A CA 1
ATOM 786 C C . LEU A 1 95 ? 8.535 -0.775 -1.444 1.00 98.00 95 LEU A C 1
ATOM 788 O O . LEU A 1 95 ? 9.042 -0.994 -2.544 1.00 98.00 95 LEU A O 1
ATOM 792 N N . LYS A 1 96 ? 9.214 -0.144 -0.476 1.00 97.75 96 LYS A N 1
ATOM 793 C CA . LYS A 1 96 ? 10.618 0.274 -0.639 1.00 97.75 96 LYS A CA 1
ATOM 794 C C . LYS A 1 96 ? 11.557 -0.906 -0.878 1.00 97.75 96 LYS A C 1
ATOM 796 O O . LYS A 1 96 ? 12.479 -0.794 -1.682 1.00 97.75 96 LYS A O 1
ATOM 801 N N . GLN A 1 97 ? 11.349 -2.017 -0.174 1.00 97.56 97 GLN A N 1
ATOM 802 C CA . GLN A 1 97 ? 12.138 -3.227 -0.377 1.00 97.56 97 GLN A CA 1
ATOM 803 C C . GLN A 1 97 ? 11.910 -3.808 -1.778 1.00 97.56 97 GLN A C 1
ATOM 805 O O . GLN A 1 97 ? 12.890 -4.112 -2.453 1.00 97.56 97 GLN A O 1
ATOM 810 N N . ALA A 1 98 ? 10.657 -3.880 -2.236 1.00 96.44 98 ALA A N 1
ATOM 811 C CA . ALA A 1 98 ? 10.321 -4.327 -3.586 1.00 96.44 98 ALA A CA 1
ATOM 812 C C . ALA A 1 98 ? 10.973 -3.439 -4.658 1.00 96.44 98 ALA A C 1
ATOM 814 O O . ALA A 1 98 ? 11.605 -3.955 -5.574 1.00 96.44 98 ALA A O 1
ATOM 815 N N . LYS A 1 99 ? 10.919 -2.104 -4.499 1.00 96.31 99 LYS A N 1
ATOM 816 C CA . LYS A 1 99 ? 11.620 -1.162 -5.393 1.00 96.31 99 LYS A CA 1
ATOM 817 C C . LYS A 1 99 ? 13.113 -1.491 -5.491 1.00 96.31 99 LYS A C 1
ATOM 819 O O . LYS A 1 99 ? 13.655 -1.569 -6.588 1.00 96.31 99 LYS A O 1
ATOM 824 N N . LYS A 1 100 ? 13.767 -1.703 -4.342 1.00 96.44 100 LYS A N 1
ATOM 825 C CA . LYS A 1 100 ? 15.202 -2.009 -4.275 1.00 96.44 100 LYS A CA 1
ATOM 826 C C . LYS A 1 100 ? 15.543 -3.342 -4.944 1.00 96.44 100 LYS A C 1
ATOM 828 O O . LYS A 1 100 ? 16.557 -3.425 -5.619 1.00 96.44 100 LYS A O 1
ATOM 833 N N . GLN A 1 101 ? 14.724 -4.372 -4.741 1.00 96.31 101 GLN A N 1
ATOM 834 C CA . GLN A 1 101 ? 14.937 -5.699 -5.331 1.00 96.31 101 GLN A CA 1
ATOM 835 C C . GLN A 1 101 ? 14.772 -5.712 -6.852 1.00 96.31 101 GLN A C 1
ATOM 837 O O . GLN A 1 101 ? 15.368 -6.552 -7.513 1.00 96.31 101 GLN A O 1
ATOM 842 N N . LEU A 1 102 ? 13.966 -4.795 -7.388 1.00 96.12 102 LEU A N 1
ATOM 843 C CA . LEU A 1 102 ? 13.726 -4.644 -8.822 1.00 96.12 102 LEU A CA 1
ATOM 844 C C . LEU A 1 102 ? 14.694 -3.657 -9.492 1.00 96.12 102 LEU A C 1
ATOM 846 O O . LEU A 1 102 ? 14.558 -3.415 -10.685 1.00 96.12 102 LEU A O 1
ATOM 850 N N . GLU A 1 103 ? 15.626 -3.069 -8.733 1.00 93.81 103 GLU A N 1
ATOM 851 C CA . GLU A 1 103 ? 16.645 -2.130 -9.231 1.00 93.81 103 GLU A CA 1
ATOM 852 C C . GLU A 1 103 ? 16.058 -0.945 -10.025 1.00 93.81 103 GLU A C 1
ATOM 854 O O . GLU A 1 103 ? 16.642 -0.444 -10.983 1.00 93.81 103 GLU A O 1
ATOM 859 N N . ILE A 1 104 ? 14.879 -0.477 -9.609 1.00 88.00 104 ILE A N 1
ATOM 860 C CA . ILE A 1 104 ? 14.205 0.678 -10.211 1.00 88.00 104 ILE A CA 1
ATOM 861 C C . ILE A 1 104 ? 14.710 1.951 -9.527 1.00 88.00 104 ILE A C 1
ATOM 863 O O . ILE A 1 104 ? 14.679 2.037 -8.297 1.00 88.00 104 ILE A O 1
ATOM 867 N N . GLU A 1 105 ? 15.149 2.932 -10.321 1.00 67.06 105 GLU A N 1
ATOM 868 C CA . GLU A 1 105 ? 15.676 4.232 -9.861 1.00 67.06 105 GLU A CA 1
ATOM 869 C C . GLU A 1 105 ? 14.634 5.114 -9.153 1.00 67.06 105 GLU A C 1
ATOM 871 O O . GLU A 1 105 ? 13.424 5.091 -9.477 1.00 67.06 105 GLU A O 1
#

Organism: NCBI:txid136072

pLDDT: mean 85.2, std 16.15, range [43.53, 98.75]

Radius of gyration: 22.8 Å; chains: 1; bounding box: 47×60×37 Å

InterPro domains:
  IPR055643 Protein of unknown function DUF7219 [PF23856] (49-104)

Sequence (105 aa):
MSSLYLYLITTTDNRILITNQEITMRQESDLLSEICDFLYPRSSYYGQFKPEYLVFNANLQEFAQRVNYICNLQTGGKISPQEAYKQIHSLWKQLKQAKKQLEIE